Protein AF-A0A2S3QPJ2-F1 (afdb_monomer_lite)

pLDDT: mean 81.33, std 16.7, range [40.78, 97.5]

Structure (mmCIF, N/CA/C/O backbone):
data_AF-A0A2S3QPJ2-F1
#
_entry.id   AF-A0A2S3QPJ2-F1
#
loop_
_atom_site.group_PDB
_atom_site.id
_atom_site.type_symbol
_atom_site.label_atom_id
_atom_site.label_alt_id
_atom_site.label_comp_id
_atom_site.label_asym_id
_atom_site.label_entity_id
_atom_site.label_seq_id
_atom_site.pdbx_PDB_ins_code
_atom_site.Cartn_x
_atom_site.Cartn_y
_atom_site.Cartn_z
_atom_site.occupancy
_atom_site.B_iso_or_equiv
_atom_site.auth_seq_id
_atom_site.auth_comp_id
_atom_site.auth_asym_id
_atom_site.auth_atom_id
_atom_site.pdbx_PDB_model_num
ATOM 1 N N . MET A 1 1 ? -15.081 58.874 17.558 1.00 44.94 1 MET A N 1
ATOM 2 C CA . MET A 1 1 ? -15.220 57.787 16.553 1.00 44.94 1 MET A CA 1
ATOM 3 C C . MET A 1 1 ? -13.857 57.327 16.011 1.00 44.94 1 MET A C 1
ATOM 5 O O . MET A 1 1 ? -13.564 57.528 14.840 1.00 44.94 1 MET A O 1
ATOM 9 N N . ARG A 1 2 ? -12.992 56.716 16.836 1.00 45.41 2 ARG A N 1
ATOM 10 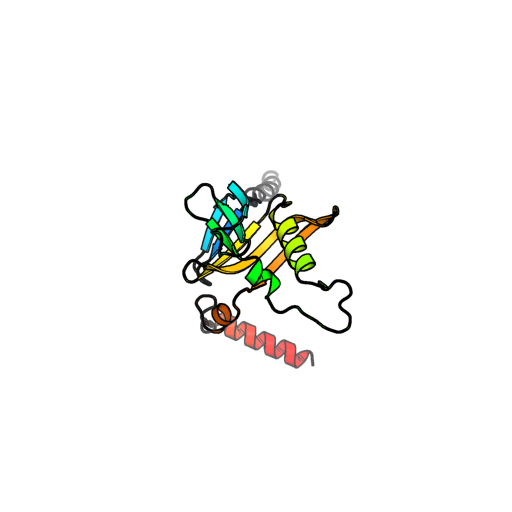C CA . ARG A 1 2 ? -11.668 56.213 16.391 1.00 45.41 2 ARG A CA 1
ATOM 11 C C . ARG A 1 2 ? -11.261 54.857 16.995 1.00 45.41 2 ARG A C 1
ATOM 13 O O . ARG A 1 2 ? -10.112 54.468 16.876 1.00 45.41 2 ARG A O 1
ATOM 20 N N . LEU A 1 3 ? -12.199 54.125 17.603 1.00 47.22 3 LEU A N 1
ATOM 21 C CA . LEU A 1 3 ? -11.920 52.869 18.321 1.00 47.22 3 LEU A CA 1
ATOM 22 C C . LEU A 1 3 ? -12.491 51.605 17.654 1.00 47.22 3 LEU A C 1
ATOM 24 O O . LEU A 1 3 ? -12.249 50.509 18.134 1.00 47.22 3 LEU A O 1
ATOM 28 N N . ILE A 1 4 ? -13.212 51.733 16.533 1.00 52.34 4 ILE A N 1
ATOM 29 C CA . ILE A 1 4 ? -13.919 50.599 15.900 1.00 52.34 4 ILE A CA 1
ATOM 30 C C . ILE A 1 4 ? -13.159 50.019 14.691 1.00 52.34 4 ILE A C 1
ATOM 32 O O . ILE A 1 4 ? -13.427 48.900 14.270 1.00 52.34 4 ILE A O 1
ATOM 36 N N . LYS A 1 5 ? -12.159 50.723 14.141 1.00 44.88 5 LYS A N 1
ATOM 37 C CA . LYS A 1 5 ? -11.473 50.271 12.913 1.00 44.88 5 LYS A CA 1
ATOM 38 C C . LYS A 1 5 ? -10.313 49.294 13.131 1.00 44.88 5 LYS A C 1
ATOM 40 O O . LYS A 1 5 ? -9.881 48.675 12.168 1.00 44.88 5 LYS A O 1
ATOM 45 N N . THR A 1 6 ? -9.836 49.108 14.359 1.00 50.75 6 THR A N 1
ATOM 46 C CA . THR A 1 6 ? -8.693 48.221 14.646 1.00 50.75 6 THR A CA 1
ATOM 47 C C . THR A 1 6 ? -9.092 46.811 15.086 1.00 50.75 6 THR A C 1
ATOM 49 O O . THR A 1 6 ? -8.229 45.945 15.172 1.00 50.75 6 THR A O 1
ATOM 52 N N . LEU A 1 7 ? -10.384 46.544 15.318 1.00 46.91 7 LEU A N 1
ATOM 53 C CA . LEU A 1 7 ? -10.856 45.242 15.812 1.00 46.91 7 LEU A CA 1
ATOM 54 C C . LEU A 1 7 ? -11.139 44.214 14.695 1.00 46.91 7 LEU A C 1
ATOM 56 O O . LEU A 1 7 ? -11.343 43.040 14.979 1.00 46.91 7 LEU A O 1
ATOM 60 N N . LEU A 1 8 ? -11.126 44.629 13.424 1.00 46.53 8 LEU A N 1
ATOM 61 C CA . LEU A 1 8 ? -11.508 43.779 12.284 1.00 46.53 8 LEU A CA 1
ATOM 62 C C . LEU A 1 8 ? -10.333 43.096 11.565 1.00 46.53 8 LEU A C 1
ATOM 64 O O . LEU A 1 8 ? -10.559 42.256 10.703 1.00 46.53 8 LEU A O 1
ATOM 68 N N . ILE A 1 9 ? -9.085 43.404 11.932 1.00 49.53 9 ILE A N 1
ATOM 69 C CA . ILE A 1 9 ? -7.893 42.801 11.300 1.00 49.53 9 ILE A CA 1
ATOM 70 C C . ILE A 1 9 ? -7.361 41.606 12.116 1.00 49.53 9 ILE A C 1
ATOM 72 O O . ILE A 1 9 ? -6.615 40.780 11.602 1.00 49.53 9 ILE A O 1
ATOM 76 N N . PHE A 1 10 ? -7.804 41.435 13.366 1.00 44.44 10 PHE A N 1
ATOM 77 C CA . PHE A 1 10 ? -7.304 40.364 14.238 1.00 44.44 10 PHE A CA 1
ATOM 78 C C . PHE A 1 10 ? -8.045 39.021 14.097 1.00 44.44 10 PHE A C 1
ATOM 80 O O . PHE A 1 10 ? -7.638 38.037 14.705 1.00 44.44 10 PHE A O 1
ATOM 87 N N . GLN A 1 11 ? -9.111 38.945 13.291 1.00 46.91 11 GLN A N 1
ATOM 88 C CA . GLN A 1 11 ? -9.892 37.707 13.126 1.00 46.91 11 GLN A CA 1
ATOM 89 C C . GLN A 1 11 ? -9.454 36.835 11.938 1.00 46.91 11 GLN A C 1
ATOM 91 O O . GLN A 1 11 ? -9.883 35.691 11.842 1.00 46.91 11 GLN A O 1
ATOM 96 N N . PHE A 1 12 ? -8.556 37.319 11.073 1.00 47.66 12 PHE A N 1
ATOM 97 C CA . PHE A 1 12 ? -8.079 36.548 9.913 1.00 47.66 12 PHE A CA 1
ATOM 98 C C . PHE A 1 12 ? -6.728 35.848 10.112 1.00 47.66 12 PHE A C 1
ATOM 100 O O . PHE A 1 12 ? -6.305 35.097 9.241 1.00 47.66 12 PHE A O 1
ATOM 107 N N . VAL A 1 13 ? -6.058 36.037 11.253 1.00 47.84 13 VAL A N 1
ATOM 108 C CA . VAL A 1 13 ? -4.730 35.435 11.503 1.00 47.84 13 VAL A CA 1
ATOM 109 C C . VAL A 1 13 ? -4.815 34.135 12.321 1.00 47.84 13 VAL A C 1
ATOM 111 O O . VAL A 1 13 ? -3.834 33.408 12.425 1.00 47.84 13 VAL A O 1
ATOM 114 N N . PHE A 1 14 ? -5.988 33.778 12.857 1.00 42.69 14 PHE A N 1
ATOM 115 C CA . PHE A 1 14 ? -6.119 32.670 13.818 1.00 42.69 14 PHE A CA 1
ATOM 116 C C . PHE A 1 14 ? -6.742 31.367 13.284 1.00 42.69 14 PHE A C 1
ATOM 118 O O . PHE A 1 14 ? -6.950 30.444 14.062 1.00 42.69 14 PHE A O 1
ATOM 125 N N . PHE A 1 15 ? -6.980 31.243 11.973 1.00 43.28 15 PHE A N 1
ATOM 126 C CA . PHE A 1 15 ? -7.431 29.982 11.351 1.00 43.28 15 PHE A CA 1
ATOM 127 C C . PHE A 1 15 ? -6.320 29.202 10.624 1.00 43.28 15 PHE A C 1
ATOM 129 O O . PHE A 1 15 ? -6.596 28.235 9.924 1.00 43.28 15 PHE A O 1
ATOM 136 N N . GLY A 1 16 ? -5.053 29.584 10.806 1.00 42.88 16 GLY A N 1
ATOM 137 C CA . GLY A 1 16 ? -3.899 28.901 10.204 1.00 42.88 16 GLY A CA 1
ATOM 138 C C . GLY A 1 16 ? -3.214 27.858 11.095 1.00 42.88 16 GLY A C 1
ATOM 139 O O . GLY A 1 16 ? -2.059 27.534 10.840 1.00 42.88 16 GLY A O 1
ATOM 140 N N . LEU A 1 17 ? -3.858 27.374 12.163 1.00 48.31 17 LEU A N 1
ATOM 141 C CA . LEU A 1 17 ? -3.267 26.411 13.100 1.00 48.31 17 LEU A CA 1
ATOM 142 C C . LEU A 1 17 ? -4.215 25.237 13.348 1.00 48.31 17 LEU A C 1
ATOM 144 O O . LEU A 1 17 ? -4.987 25.265 14.301 1.00 48.31 17 LEU A O 1
ATOM 148 N N . ALA A 1 18 ? -4.146 24.235 12.468 1.00 41.78 18 ALA A N 1
ATOM 149 C CA . ALA A 1 18 ? -4.223 22.797 12.771 1.00 41.78 18 ALA A CA 1
ATOM 15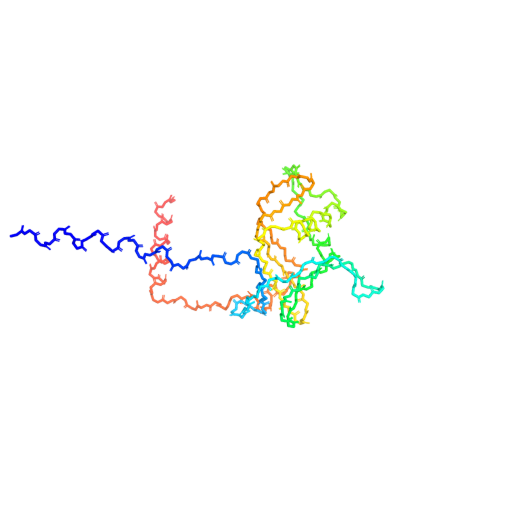0 C C . ALA A 1 18 ? -4.572 22.003 11.501 1.00 41.78 18 ALA A C 1
ATOM 152 O O . ALA A 1 18 ? -5.610 21.360 11.419 1.00 41.78 18 ALA A O 1
ATOM 153 N N . ASP A 1 19 ? -3.688 22.030 10.510 1.00 40.78 19 ASP A N 1
ATOM 154 C CA . ASP A 1 19 ? -3.537 20.862 9.645 1.00 40.78 19 ASP A CA 1
ATOM 155 C C . ASP A 1 19 ? -2.039 20.693 9.384 1.00 40.78 19 ASP A C 1
ATOM 157 O O . ASP A 1 19 ? -1.524 20.857 8.280 1.00 40.78 19 ASP A O 1
ATOM 161 N N . GLU A 1 20 ? -1.295 20.402 10.458 1.00 43.62 20 GLU A N 1
ATOM 162 C CA . GLU A 1 20 ? -0.144 19.523 10.286 1.00 43.62 20 GLU A CA 1
ATOM 163 C C . GLU A 1 20 ? -0.727 18.192 9.811 1.00 43.62 20 GLU A C 1
ATOM 165 O O . GLU A 1 20 ? -1.013 17.294 10.601 1.00 43.62 20 GLU A O 1
ATOM 170 N N . THR A 1 21 ? -0.961 18.080 8.503 1.00 50.97 21 THR A N 1
ATOM 171 C CA . THR A 1 21 ? -1.169 16.797 7.855 1.00 50.97 21 THR A CA 1
ATOM 172 C C . THR A 1 21 ? 0.035 15.951 8.245 1.00 50.97 21 THR A C 1
ATOM 174 O O . THR A 1 21 ? 1.126 16.155 7.709 1.00 50.97 21 THR A O 1
ATOM 177 N N . GLU A 1 22 ? -0.112 15.064 9.232 1.00 57.91 22 GLU A N 1
ATOM 178 C CA . GLU A 1 22 ? 0.947 14.148 9.645 1.00 57.91 22 GLU A CA 1
ATOM 179 C C . GLU A 1 22 ? 1.201 13.188 8.476 1.00 57.91 22 GLU A C 1
ATOM 181 O O . GLU A 1 22 ? 0.603 12.117 8.338 1.00 57.91 22 GLU A O 1
ATOM 186 N N . MET A 1 23 ? 2.054 13.618 7.553 1.00 73.00 23 MET A N 1
ATOM 187 C CA . MET A 1 23 ? 2.406 12.862 6.369 1.00 73.00 23 MET A CA 1
ATOM 188 C C . MET A 1 23 ? 3.482 11.840 6.747 1.00 73.00 23 MET A C 1
ATOM 190 O O . MET A 1 23 ? 4.670 12.104 6.621 1.00 73.00 23 MET A O 1
ATOM 194 N N . ASN A 1 24 ? 3.053 10.701 7.288 1.00 90.19 24 ASN A N 1
ATOM 195 C CA . ASN A 1 24 ? 3.754 9.409 7.380 1.00 90.19 24 ASN A CA 1
ATOM 196 C C . ASN A 1 24 ? 2.825 8.435 8.132 1.00 90.19 24 ASN A C 1
ATOM 198 O O . ASN A 1 24 ? 3.142 7.941 9.221 1.00 90.19 24 ASN A O 1
ATOM 202 N N . THR A 1 25 ? 1.616 8.250 7.609 1.00 95.75 25 THR A N 1
ATOM 203 C CA . THR A 1 25 ? 0.499 7.617 8.317 1.00 95.75 25 THR A CA 1
ATOM 204 C C . THR A 1 25 ? -0.015 6.378 7.603 1.00 95.75 25 THR A C 1
ATOM 206 O O . THR A 1 25 ? -0.055 6.316 6.377 1.00 95.75 25 THR A O 1
ATOM 209 N N . LEU A 1 26 ? -0.408 5.384 8.397 1.00 97.06 26 LEU A N 1
ATOM 210 C CA . LEU A 1 26 ? -1.138 4.199 7.975 1.00 97.06 26 LEU A CA 1
ATOM 211 C C . LEU A 1 26 ? -2.539 4.273 8.578 1.00 97.06 26 LEU A C 1
ATOM 213 O O . LEU A 1 26 ? -2.689 4.214 9.796 1.00 97.06 26 LEU A O 1
ATOM 217 N N . THR A 1 27 ? -3.558 4.351 7.741 1.00 96.81 27 THR A N 1
ATOM 218 C CA . THR A 1 27 ? -4.954 4.179 8.123 1.00 96.81 27 THR A CA 1
ATOM 219 C C . THR A 1 27 ? -5.369 2.748 7.822 1.00 96.81 27 THR A C 1
ATOM 221 O O . THR A 1 27 ? -5.307 2.307 6.683 1.00 96.81 27 THR A O 1
ATOM 224 N N . ILE A 1 28 ? -5.800 2.008 8.837 1.00 96.62 28 ILE A N 1
ATOM 225 C CA . ILE A 1 28 ? -6.401 0.685 8.670 1.00 96.62 28 ILE A CA 1
ATOM 226 C C . ILE A 1 28 ? -7.914 0.852 8.737 1.00 96.62 28 ILE A C 1
ATOM 228 O O . ILE A 1 28 ? -8.448 1.328 9.743 1.00 96.62 28 ILE A O 1
ATOM 232 N N . ARG A 1 29 ? -8.603 0.459 7.671 1.00 94.94 29 ARG A N 1
ATOM 233 C CA . ARG A 1 29 ? -10.061 0.443 7.568 1.00 94.94 29 ARG A CA 1
ATOM 234 C C . ARG A 1 29 ? -10.546 -0.992 7.584 1.00 94.94 29 ARG A C 1
ATOM 236 O O . ARG A 1 29 ? -9.983 -1.843 6.913 1.00 94.94 29 ARG A O 1
ATOM 243 N N . THR A 1 30 ? -11.594 -1.256 8.349 1.00 92.38 30 THR A N 1
ATOM 244 C CA . THR A 1 30 ? -12.248 -2.580 8.389 1.00 92.38 30 THR A CA 1
ATOM 245 C C . THR A 1 30 ? -13.665 -2.549 7.823 1.00 92.38 30 THR A C 1
ATOM 247 O O . THR A 1 30 ? -14.297 -3.586 7.665 1.00 92.38 30 THR A O 1
ATOM 250 N N . SER A 1 31 ? -14.180 -1.349 7.552 1.00 88.25 31 SER A N 1
ATOM 251 C CA . SER A 1 31 ? -15.466 -1.092 6.901 1.00 88.25 31 SER A CA 1
ATOM 252 C C . SER A 1 31 ? -15.504 0.354 6.396 1.00 88.25 31 SER A C 1
ATOM 254 O O . SER A 1 31 ? -14.566 1.127 6.629 1.00 88.25 31 SER A O 1
ATOM 256 N N . SER A 1 32 ? -16.605 0.739 5.752 1.00 84.00 32 SER A N 1
ATOM 257 C CA . SER A 1 32 ? -16.876 2.123 5.344 1.00 84.00 32 SER A CA 1
ATOM 258 C C . SER A 1 32 ? -16.859 3.115 6.520 1.00 84.00 32 SER A C 1
ATOM 260 O O . SER A 1 32 ? -16.387 4.236 6.354 1.00 84.00 32 SER A O 1
ATOM 262 N N . GLU A 1 33 ? -17.279 2.684 7.712 1.00 86.25 33 GLU A N 1
ATOM 263 C CA . GLU A 1 33 ? -17.427 3.540 8.901 1.00 86.25 33 GLU A CA 1
ATOM 264 C C . GLU A 1 33 ? -16.303 3.369 9.938 1.00 86.25 33 GLU A C 1
ATOM 266 O O . GLU A 1 33 ? -16.082 4.245 10.774 1.00 86.25 33 GLU A O 1
ATOM 271 N N . LYS A 1 34 ? -15.580 2.240 9.921 1.00 89.44 34 LYS A N 1
ATOM 272 C CA . LYS A 1 34 ? -14.560 1.924 10.936 1.00 89.44 34 LYS A CA 1
ATOM 273 C C . LYS A 1 34 ? -13.160 2.036 10.365 1.00 89.44 34 LYS A C 1
ATOM 275 O O . LYS A 1 34 ? -12.733 1.207 9.557 1.00 89.44 34 LYS A O 1
ATOM 280 N N . SER A 1 35 ? -12.423 3.017 10.870 1.00 94.25 35 SER A N 1
ATOM 281 C CA . SER A 1 35 ? -11.028 3.250 10.524 1.00 94.25 35 SER A CA 1
ATOM 282 C C . SER A 1 35 ? -10.211 3.656 11.743 1.00 94.25 35 SER A C 1
ATOM 284 O O . SER A 1 35 ? -10.748 4.182 12.721 1.00 94.25 35 SER A O 1
ATOM 286 N N . LYS A 1 36 ? -8.905 3.410 11.690 1.00 95.19 36 LYS A N 1
ATOM 287 C CA . LYS A 1 36 ? -7.957 3.930 12.670 1.00 95.19 36 LYS A CA 1
ATOM 288 C C . LYS A 1 36 ? -6.638 4.275 12.000 1.00 95.19 36 LYS A C 1
ATOM 290 O O . LYS A 1 36 ? -6.131 3.502 11.193 1.00 95.19 36 LYS A O 1
ATOM 295 N N . THR A 1 37 ? -6.089 5.430 12.357 1.00 95.62 37 THR A N 1
ATOM 296 C CA . THR A 1 37 ? -4.849 5.960 11.783 1.00 95.62 37 THR A CA 1
ATOM 297 C C . THR A 1 37 ? -3.698 5.846 12.773 1.00 95.62 37 THR A C 1
ATOM 299 O O . THR A 1 37 ? -3.862 6.057 13.974 1.00 95.62 37 THR A O 1
ATOM 302 N N . TYR A 1 38 ? -2.526 5.501 12.252 1.00 95.44 38 TYR A N 1
ATOM 303 C CA . TYR A 1 38 ? -1.304 5.224 12.992 1.00 95.44 38 TYR A CA 1
ATOM 304 C C . TYR A 1 38 ? -0.110 5.887 12.312 1.00 95.44 38 TYR A C 1
ATOM 306 O O . TYR A 1 38 ? -0.096 6.046 11.094 1.00 95.44 38 TYR A O 1
ATOM 314 N N . LYS A 1 39 ? 0.946 6.187 13.073 1.00 95.19 39 LYS A N 1
ATOM 315 C CA . LYS A 1 39 ? 2.242 6.574 12.496 1.00 95.19 39 LYS A CA 1
ATOM 316 C C . LYS A 1 39 ? 2.974 5.350 11.953 1.00 95.19 39 LYS A C 1
ATOM 318 O O . LYS A 1 39 ? 3.095 4.335 12.648 1.00 95.19 39 LYS A O 1
ATOM 323 N N . ILE A 1 40 ? 3.490 5.462 10.733 1.00 96.00 40 ILE A N 1
ATOM 324 C CA . ILE A 1 40 ? 4.303 4.419 10.106 1.00 96.00 40 ILE A CA 1
ATOM 325 C C . ILE A 1 40 ? 5.685 4.412 10.756 1.00 96.00 40 ILE A C 1
ATOM 327 O O . ILE A 1 40 ? 6.403 5.412 10.748 1.00 96.00 40 ILE A O 1
ATOM 331 N N . LYS A 1 41 ? 6.078 3.249 11.271 1.00 95.44 41 LYS A N 1
ATOM 332 C CA . LYS A 1 41 ? 7.423 2.979 11.782 1.00 95.44 41 LYS A CA 1
ATOM 333 C C . LYS A 1 41 ? 8.359 2.564 10.653 1.00 95.44 41 LYS A C 1
ATOM 335 O O . LYS A 1 41 ? 9.463 3.088 10.527 1.00 95.44 41 LYS A O 1
ATOM 340 N N . LYS A 1 42 ? 7.935 1.595 9.841 1.00 95.75 42 LYS A N 1
ATOM 341 C CA . LYS A 1 42 ? 8.768 1.001 8.791 1.00 95.75 42 LYS A CA 1
ATOM 342 C C . LYS A 1 42 ? 7.900 0.427 7.681 1.00 95.75 42 LYS A C 1
ATOM 344 O O . LYS A 1 42 ? 6.797 -0.039 7.935 1.00 95.75 42 LYS A O 1
ATOM 349 N N . ILE A 1 43 ? 8.425 0.438 6.460 1.00 97.50 43 ILE A N 1
ATOM 350 C CA . ILE A 1 43 ? 7.854 -0.310 5.338 1.00 97.50 43 ILE A CA 1
ATOM 351 C C . ILE A 1 43 ? 8.944 -1.234 4.817 1.00 97.50 43 ILE A C 1
ATOM 353 O O . ILE A 1 43 ? 10.069 -0.780 4.597 1.00 97.50 43 ILE A O 1
ATOM 357 N N . VAL A 1 44 ? 8.638 -2.520 4.680 1.00 97.00 44 VAL A N 1
ATOM 358 C CA . VAL A 1 44 ? 9.584 -3.535 4.206 1.00 97.00 44 VAL A CA 1
ATOM 359 C C . VAL A 1 44 ? 8.948 -4.434 3.168 1.00 97.00 44 VAL A C 1
ATOM 361 O O . VAL A 1 44 ? 7.750 -4.695 3.211 1.00 97.00 44 VAL A O 1
ATOM 364 N N . LYS A 1 45 ? 9.782 -4.962 2.277 1.00 96.19 45 LYS A N 1
ATOM 365 C CA . LYS A 1 45 ? 9.436 -6.077 1.403 1.00 96.19 45 LYS A CA 1
ATOM 366 C C . LYS A 1 45 ? 10.033 -7.351 1.987 1.00 96.19 45 LYS A C 1
ATOM 368 O O . LYS A 1 45 ? 11.234 -7.393 2.242 1.00 96.19 45 LYS A O 1
ATOM 373 N N . THR A 1 46 ? 9.210 -8.364 2.229 1.00 94.62 46 THR A N 1
ATOM 374 C CA . THR A 1 46 ? 9.647 -9.634 2.832 1.00 94.62 46 THR A CA 1
ATOM 375 C C . THR A 1 46 ? 8.810 -10.812 2.324 1.00 94.62 46 THR A C 1
ATOM 377 O O . THR A 1 46 ? 7.951 -10.638 1.461 1.00 94.62 46 THR A O 1
ATOM 380 N N . ARG A 1 47 ? 9.067 -12.013 2.843 1.00 91.19 47 ARG A N 1
ATOM 381 C CA . ARG A 1 47 ? 8.187 -13.186 2.764 1.00 91.19 47 ARG A CA 1
ATOM 382 C C . ARG A 1 47 ? 7.735 -13.546 4.178 1.00 91.19 47 ARG A C 1
ATOM 384 O O . ARG A 1 47 ? 8.524 -13.406 5.114 1.00 91.19 47 ARG A O 1
ATOM 391 N N . LEU A 1 48 ? 6.482 -13.965 4.351 1.00 80.94 48 LEU A N 1
ATOM 392 C CA . LEU A 1 48 ? 5.965 -14.365 5.669 1.00 80.94 48 LEU A CA 1
ATOM 393 C C . LEU A 1 48 ? 6.338 -15.813 6.029 1.00 80.94 48 LEU A C 1
ATOM 395 O O . LEU A 1 48 ? 6.421 -16.155 7.204 1.00 80.94 48 LEU A O 1
ATOM 399 N N . SER A 1 49 ? 6.581 -16.647 5.022 1.00 77.88 49 SER A N 1
ATOM 400 C CA . SER A 1 49 ? 6.936 -18.067 5.094 1.00 77.88 49 SER A CA 1
ATOM 401 C C . SER A 1 49 ? 7.596 -18.498 3.775 1.00 77.88 49 SER A C 1
ATOM 403 O O . SER A 1 49 ? 7.572 -17.747 2.800 1.00 77.88 49 SER A O 1
ATOM 405 N N . ALA A 1 50 ? 8.195 -19.694 3.731 1.00 69.38 50 ALA A N 1
ATOM 406 C CA . ALA A 1 50 ? 8.810 -20.225 2.508 1.00 69.38 50 ALA A CA 1
ATOM 407 C C . ALA A 1 50 ? 7.796 -20.400 1.360 1.00 69.38 50 ALA A C 1
ATOM 409 O O . ALA A 1 50 ? 8.148 -20.162 0.206 1.00 69.38 50 ALA A O 1
ATOM 410 N N . ASP A 1 51 ? 6.547 -20.725 1.706 1.00 68.19 51 ASP A N 1
ATOM 411 C CA . ASP A 1 51 ? 5.458 -20.989 0.759 1.00 68.19 51 ASP A CA 1
ATOM 412 C C . ASP A 1 51 ? 4.594 -19.756 0.452 1.00 68.19 51 ASP A C 1
ATOM 414 O O . ASP A 1 51 ? 3.737 -19.806 -0.427 1.00 68.19 51 ASP A O 1
ATOM 418 N N . SER A 1 52 ? 4.790 -18.639 1.163 1.00 70.62 52 SER A N 1
ATOM 419 C CA . SER A 1 52 ? 4.049 -17.404 0.882 1.00 70.62 52 SER A CA 1
ATOM 420 C C . SER A 1 52 ? 4.781 -16.517 -0.121 1.00 70.62 52 SER A C 1
ATOM 422 O O . SER A 1 52 ? 6.012 -16.398 -0.131 1.00 70.62 52 SER A O 1
ATOM 424 N N . GLY A 1 53 ? 3.984 -15.858 -0.965 1.00 83.75 53 GLY A N 1
ATOM 425 C CA . GLY A 1 53 ? 4.446 -14.838 -1.896 1.00 83.75 53 GLY A CA 1
ATOM 426 C C . GLY A 1 53 ? 5.165 -13.676 -1.203 1.00 83.75 53 GLY A C 1
ATOM 427 O O . GLY A 1 53 ? 5.180 -13.528 0.023 1.00 83.75 53 GLY A O 1
ATOM 428 N N . ARG A 1 54 ? 5.803 -12.820 -2.007 1.00 92.94 54 ARG A N 1
ATOM 429 C CA . ARG A 1 54 ? 6.419 -11.589 -1.494 1.00 92.94 54 ARG A CA 1
ATOM 430 C C . ARG A 1 54 ? 5.321 -10.640 -1.011 1.00 92.94 54 ARG A C 1
ATOM 432 O O . ARG A 1 54 ? 4.288 -10.502 -1.653 1.00 92.94 54 ARG A O 1
ATOM 439 N N . VAL A 1 55 ? 5.571 -9.948 0.092 1.00 95.44 55 VAL A N 1
ATOM 440 C CA . VAL A 1 55 ? 4.626 -9.003 0.695 1.00 95.44 55 VAL A CA 1
ATOM 441 C C . VAL A 1 55 ? 5.297 -7.663 0.971 1.00 95.44 55 VAL A C 1
ATOM 443 O O . VAL A 1 55 ? 6.498 -7.610 1.258 1.00 95.44 55 VAL A O 1
ATOM 446 N N . ILE A 1 56 ? 4.513 -6.589 0.946 1.00 97.50 56 ILE A N 1
ATOM 447 C CA . ILE A 1 56 ? 4.866 -5.311 1.566 1.00 97.50 56 ILE A CA 1
ATOM 448 C C . ILE A 1 56 ? 4.250 -5.280 2.963 1.00 97.50 56 ILE A C 1
ATOM 450 O O . ILE A 1 56 ? 3.036 -5.388 3.115 1.00 97.50 56 ILE A O 1
ATOM 454 N N . VAL A 1 57 ? 5.082 -5.129 3.990 1.00 97.19 57 VAL A N 1
ATOM 455 C CA . VAL A 1 57 ? 4.639 -4.970 5.378 1.00 97.19 57 VAL A CA 1
ATOM 456 C C . VAL A 1 57 ? 4.840 -3.523 5.789 1.00 97.19 57 VAL A C 1
ATOM 458 O O . VAL A 1 57 ? 5.959 -3.009 5.752 1.00 97.19 57 VAL A O 1
ATOM 461 N N . ILE A 1 58 ? 3.752 -2.882 6.203 1.00 97.44 58 ILE A N 1
ATOM 462 C CA . ILE A 1 58 ? 3.736 -1.535 6.765 1.00 97.44 58 ILE A CA 1
ATOM 463 C C . ILE A 1 58 ? 3.549 -1.688 8.271 1.00 97.44 58 ILE A C 1
ATOM 465 O O . ILE A 1 58 ? 2.463 -2.012 8.753 1.00 97.44 58 ILE A O 1
ATOM 469 N N . GLU A 1 59 ? 4.634 -1.493 9.008 1.00 96.56 59 GLU A N 1
ATOM 470 C CA . GLU A 1 59 ? 4.668 -1.585 10.462 1.00 96.56 59 GLU A CA 1
ATOM 471 C C . GLU A 1 59 ? 4.332 -0.235 11.086 1.00 96.56 59 GLU A C 1
ATOM 473 O O . GLU A 1 59 ? 4.844 0.810 10.668 1.00 96.56 59 GLU A O 1
ATOM 478 N N . THR A 1 60 ? 3.525 -0.264 12.141 1.00 96.06 60 THR A N 1
ATOM 479 C CA . THR A 1 60 ? 3.320 0.890 13.017 1.00 96.06 60 THR A CA 1
ATOM 480 C C . THR A 1 60 ? 4.212 0.775 14.254 1.00 96.06 60 THR A C 1
ATOM 482 O O . THR A 1 60 ? 4.934 -0.205 14.445 1.00 96.06 60 THR A O 1
ATOM 485 N N . TYR A 1 61 ? 4.188 1.790 15.115 1.00 91.00 61 TYR A N 1
ATOM 486 C CA . TYR A 1 61 ? 4.796 1.692 16.447 1.00 91.00 61 TYR A CA 1
ATOM 487 C C . TYR A 1 61 ? 3.980 0.816 17.414 1.00 91.00 61 TYR A C 1
ATOM 489 O O . TYR A 1 61 ? 4.491 0.430 18.464 1.00 91.00 61 TYR A O 1
ATOM 497 N N . GLY A 1 62 ? 2.725 0.509 17.069 1.00 91.06 62 GLY A N 1
ATOM 498 C CA . GLY A 1 62 ? 1.859 -0.397 17.813 1.00 91.06 62 GLY A CA 1
ATOM 499 C C . GLY A 1 62 ? 1.955 -1.843 17.321 1.00 91.06 62 GLY A C 1
ATOM 500 O O . GLY A 1 62 ? 2.883 -2.231 16.617 1.00 91.06 62 GLY A O 1
ATOM 501 N N . LYS A 1 63 ? 0.962 -2.653 17.702 1.00 92.06 63 LYS A N 1
ATOM 502 C CA . LYS A 1 63 ? 0.830 -4.046 17.236 1.00 92.06 63 LYS A CA 1
ATOM 503 C C . LYS A 1 63 ? 0.220 -4.145 15.836 1.00 92.06 63 LYS A C 1
ATOM 505 O O . LYS A 1 63 ? 0.356 -5.172 15.177 1.00 92.06 63 LYS A O 1
ATOM 510 N N . ASP A 1 64 ? -0.458 -3.086 15.409 1.00 94.12 64 ASP A N 1
ATOM 511 C CA . ASP A 1 64 ? -1.156 -3.028 14.138 1.00 94.12 64 ASP A CA 1
ATOM 512 C C . ASP A 1 64 ? -0.161 -2.903 12.982 1.00 94.12 64 ASP A C 1
ATOM 514 O O . ASP A 1 64 ? 0.808 -2.138 13.033 1.00 94.12 64 ASP A O 1
ATOM 518 N N . LYS A 1 65 ? -0.406 -3.671 11.926 1.00 95.38 65 LYS A N 1
ATOM 519 C CA . LYS A 1 65 ? 0.368 -3.653 10.687 1.00 95.38 65 LYS A CA 1
ATOM 520 C C . LYS A 1 65 ? -0.560 -3.929 9.517 1.00 95.38 65 LYS A C 1
ATOM 522 O O . LYS A 1 65 ? -1.562 -4.620 9.674 1.00 95.38 65 LYS A O 1
ATOM 527 N N . CYS A 1 66 ? -0.193 -3.426 8.348 1.00 96.38 66 CYS A N 1
ATOM 528 C CA . CYS A 1 66 ? -0.825 -3.811 7.095 1.00 96.38 66 CYS A CA 1
ATOM 529 C C . CYS A 1 66 ? 0.136 -4.692 6.297 1.00 96.38 66 CYS A C 1
ATOM 531 O O . CYS A 1 66 ? 1.328 -4.390 6.210 1.00 96.38 66 CYS A O 1
ATOM 533 N N . VAL A 1 67 ? -0.378 -5.785 5.740 1.00 96.00 67 VAL A N 1
ATOM 534 C CA . VAL A 1 67 ? 0.374 -6.699 4.880 1.00 96.00 67 VAL A CA 1
ATOM 535 C C . VAL A 1 67 ? -0.297 -6.715 3.516 1.00 96.00 67 VAL A C 1
ATOM 537 O O . VAL A 1 67 ? -1.428 -7.174 3.399 1.00 96.00 67 VAL A O 1
ATOM 540 N N . ILE A 1 68 ? 0.405 -6.224 2.500 1.00 95.75 68 ILE A N 1
ATOM 541 C CA . ILE A 1 68 ? -0.066 -6.184 1.116 1.00 95.75 68 ILE A CA 1
ATOM 542 C C . ILE A 1 68 ? 0.622 -7.322 0.344 1.00 95.75 68 ILE A C 1
ATOM 544 O O . ILE A 1 68 ? 1.843 -7.265 0.152 1.00 95.75 68 ILE A O 1
ATOM 548 N N . PRO A 1 69 ? -0.118 -8.359 -0.079 1.00 93.88 69 PRO A N 1
ATOM 549 C CA . PRO A 1 69 ? 0.417 -9.446 -0.896 1.00 93.88 69 PRO A CA 1
ATOM 550 C C . PRO A 1 69 ? 0.717 -8.972 -2.323 1.00 93.88 69 PRO A C 1
ATOM 552 O O . PRO A 1 69 ? -0.177 -8.508 -3.029 1.00 93.88 69 PRO A O 1
ATOM 555 N N . LEU A 1 70 ? 1.982 -9.061 -2.752 1.00 93.56 70 LEU A N 1
ATOM 556 C CA . LEU A 1 70 ? 2.396 -8.586 -4.079 1.00 93.56 70 LEU A CA 1
ATOM 557 C C . LEU A 1 70 ? 1.887 -9.489 -5.206 1.00 93.56 70 LEU A C 1
ATOM 559 O O . LEU A 1 70 ? 1.663 -9.005 -6.307 1.00 93.56 70 LEU A O 1
ATOM 563 N N . ASP A 1 71 ? 1.656 -10.769 -4.936 1.00 92.00 71 ASP A N 1
ATOM 564 C CA . ASP A 1 71 ? 1.007 -11.689 -5.869 1.00 92.00 71 ASP A CA 1
ATOM 565 C C . ASP A 1 71 ? -0.423 -11.236 -6.200 1.00 92.00 71 ASP A C 1
ATOM 567 O O . ASP A 1 71 ? -0.774 -11.165 -7.376 1.00 92.00 71 ASP A O 1
ATOM 571 N N . LYS A 1 72 ? -1.226 -10.820 -5.206 1.00 91.62 72 LYS A N 1
ATOM 572 C CA . LYS A 1 72 ? -2.560 -10.247 -5.476 1.00 91.62 72 LYS A CA 1
ATOM 573 C C . LYS A 1 72 ? -2.462 -8.935 -6.265 1.00 91.62 72 LYS A C 1
ATOM 575 O O . LYS A 1 72 ? -3.274 -8.707 -7.155 1.00 91.62 72 LYS A O 1
ATOM 580 N N . VAL A 1 73 ? -1.460 -8.095 -5.984 1.00 91.38 73 VAL A N 1
ATOM 581 C CA . VAL A 1 73 ? -1.218 -6.844 -6.736 1.00 91.38 73 VAL A CA 1
ATOM 582 C C . VAL A 1 73 ? -0.951 -7.133 -8.213 1.00 91.38 73 VAL A C 1
ATOM 584 O O . VAL A 1 73 ? -1.570 -6.527 -9.081 1.00 91.38 73 VAL A O 1
ATOM 587 N N . VAL A 1 74 ? -0.061 -8.082 -8.500 1.00 90.62 74 VAL A N 1
ATOM 588 C CA . VAL A 1 74 ? 0.307 -8.475 -9.868 1.00 90.62 74 VAL A CA 1
ATOM 589 C C . VAL A 1 74 ? -0.869 -9.113 -10.615 1.00 90.62 74 VAL A C 1
ATOM 591 O O . VAL A 1 74 ? -1.067 -8.845 -11.802 1.00 90.62 74 VAL A O 1
ATOM 594 N N . ASN A 1 75 ? -1.670 -9.916 -9.912 1.00 88.50 75 ASN A N 1
ATOM 595 C CA . ASN A 1 75 ? -2.827 -10.618 -10.468 1.00 88.50 75 ASN A CA 1
ATOM 596 C C . ASN A 1 75 ? -4.092 -9.752 -10.572 1.00 88.50 75 ASN A C 1
ATOM 598 O O . ASN A 1 75 ? -5.102 -10.218 -11.101 1.00 88.50 75 ASN A O 1
ATOM 602 N N . THR A 1 76 ? -4.075 -8.514 -10.069 1.00 84.81 76 THR A N 1
ATOM 603 C CA . THR A 1 76 ? -5.236 -7.625 -10.190 1.00 84.81 76 THR A CA 1
ATOM 604 C C . THR A 1 76 ? -5.458 -7.278 -11.671 1.00 84.81 76 THR A C 1
ATOM 606 O O . THR A 1 76 ? -4.483 -6.963 -12.364 1.00 84.81 76 THR A O 1
ATOM 609 N N . PRO A 1 77 ? -6.706 -7.328 -12.187 1.00 80.12 77 PRO A N 1
ATOM 610 C CA . PRO A 1 77 ? -6.989 -7.035 -13.588 1.00 80.12 77 PRO A CA 1
ATOM 611 C C . PRO A 1 77 ? -6.429 -5.679 -14.020 1.00 80.12 77 PRO A C 1
ATOM 613 O O . PRO A 1 77 ? -6.680 -4.651 -13.390 1.00 80.12 77 PRO A O 1
ATOM 616 N N . ARG A 1 78 ? -5.668 -5.685 -15.115 1.00 75.38 78 ARG A N 1
ATOM 617 C CA . ARG A 1 78 ? -5.041 -4.482 -15.669 1.00 75.38 78 ARG A CA 1
ATOM 618 C C . ARG A 1 78 ? -5.986 -3.854 -16.689 1.00 75.38 78 ARG A C 1
ATOM 620 O O . ARG A 1 78 ? -6.513 -4.583 -17.532 1.00 75.38 78 ARG A O 1
ATOM 627 N N . PRO A 1 79 ? -6.180 -2.525 -16.671 1.00 68.12 79 PRO A N 1
ATOM 628 C CA . PRO A 1 79 ? -6.803 -1.843 -17.792 1.00 68.12 79 PRO A CA 1
ATOM 629 C C . PRO A 1 79 ? -5.951 -2.100 -19.037 1.00 68.12 79 PRO A C 1
ATOM 631 O O . PRO A 1 79 ? -4.779 -1.740 -19.070 1.00 68.12 79 PRO A O 1
ATOM 634 N N . ASN A 1 80 ? -6.528 -2.743 -20.046 1.00 64.50 80 ASN A N 1
ATOM 635 C CA . ASN A 1 80 ? -5.902 -2.908 -21.351 1.00 64.50 80 ASN A CA 1
ATOM 636 C C . ASN A 1 80 ? -6.867 -2.349 -22.395 1.00 64.50 80 ASN A C 1
ATOM 638 O O . ASN A 1 80 ? -7.777 -3.045 -22.842 1.00 64.50 80 ASN A O 1
ATOM 642 N N . TYR A 1 81 ? -6.725 -1.060 -22.697 1.00 67.56 81 TYR A N 1
ATOM 643 C CA . TYR A 1 81 ? -7.534 -0.363 -23.692 1.00 67.56 81 TYR A CA 1
ATOM 644 C C . TYR A 1 81 ? -6.633 0.281 -24.747 1.00 67.56 81 TYR A C 1
ATOM 646 O O . TYR A 1 81 ? -5.505 0.696 -24.455 1.00 67.56 81 TYR A O 1
ATOM 654 N N . GLU A 1 82 ? -7.135 0.369 -25.981 1.00 54.31 82 GLU A N 1
ATOM 655 C CA . GLU A 1 82 ? -6.428 1.032 -27.078 1.00 54.31 82 GLU A CA 1
ATOM 656 C C . GLU A 1 82 ? -6.141 2.496 -26.716 1.00 54.31 82 GLU A C 1
ATOM 658 O O . GLU A 1 82 ? -7.045 3.264 -26.391 1.00 54.31 82 GLU A O 1
ATOM 663 N N . GLY A 1 83 ? -4.859 2.873 -26.745 1.00 62.81 83 GLY A N 1
ATOM 664 C CA . GLY A 1 83 ? -4.388 4.214 -26.381 1.00 62.81 83 GLY A CA 1
ATOM 665 C C . GLY A 1 83 ? -3.674 4.314 -25.030 1.00 62.81 83 GLY A C 1
ATOM 666 O O . GLY A 1 83 ? -3.209 5.398 -24.680 1.00 62.81 83 GLY A O 1
ATOM 667 N N . CYS A 1 84 ? -3.525 3.221 -24.275 1.00 67.75 84 CYS A N 1
ATOM 668 C CA . CYS A 1 84 ? -2.710 3.246 -23.062 1.00 67.75 84 CYS A CA 1
ATOM 669 C C . CYS A 1 84 ? -1.203 3.238 -23.385 1.00 67.75 84 CYS A C 1
ATOM 671 O O . CYS A 1 84 ? -0.602 2.191 -23.610 1.00 67.75 84 CYS A O 1
ATOM 673 N N . THR A 1 85 ? -0.572 4.412 -23.390 1.00 54.41 85 THR A N 1
ATOM 674 C CA . THR A 1 85 ? 0.862 4.581 -23.700 1.00 54.41 85 THR A CA 1
ATOM 675 C C . THR A 1 85 ? 1.810 4.191 -22.560 1.00 54.41 85 THR A C 1
ATOM 677 O O . THR A 1 85 ? 3.011 4.063 -22.786 1.00 54.41 85 THR A O 1
ATOM 680 N N . HIS A 1 86 ? 1.290 3.987 -21.345 1.00 65.00 86 HIS A N 1
ATOM 681 C CA . HIS A 1 86 ? 2.073 3.693 -20.136 1.00 65.00 86 HIS A CA 1
ATOM 682 C C . HIS A 1 86 ? 1.440 2.596 -19.264 1.00 65.00 86 HIS A C 1
ATOM 684 O O . HIS A 1 86 ? 1.579 2.612 -18.041 1.00 65.00 86 HIS A O 1
ATOM 690 N N . CYS A 1 87 ? 0.704 1.668 -19.876 1.00 74.25 87 CYS A N 1
ATOM 691 C CA . CYS A 1 87 ? 0.221 0.489 -19.165 1.00 74.25 87 CYS A CA 1
ATOM 692 C C . CYS A 1 87 ? 1.385 -0.459 -18.891 1.00 74.25 87 CYS A C 1
ATOM 694 O O . CYS A 1 87 ? 2.260 -0.627 -19.738 1.00 74.25 87 CYS A O 1
ATOM 696 N N . PHE A 1 88 ? 1.370 -1.091 -17.718 1.00 77.69 88 PHE A N 1
ATOM 697 C CA . PHE A 1 88 ? 2.359 -2.105 -17.384 1.00 77.69 88 PHE A CA 1
ATOM 698 C C . PHE A 1 88 ? 2.292 -3.253 -18.389 1.00 77.69 88 PHE A C 1
ATOM 700 O O . PHE A 1 88 ? 1.227 -3.849 -18.583 1.00 77.69 88 PHE A O 1
ATOM 707 N N . ALA A 1 89 ? 3.425 -3.553 -19.013 1.00 73.69 89 ALA A N 1
ATOM 708 C CA . ALA A 1 89 ? 3.513 -4.578 -20.045 1.00 73.69 89 ALA A CA 1
ATOM 709 C C . ALA A 1 89 ? 3.555 -5.985 -19.438 1.00 73.69 89 ALA A C 1
ATOM 711 O O . ALA A 1 89 ? 3.031 -6.932 -20.025 1.00 73.69 89 ALA A O 1
ATOM 712 N N . ASP A 1 90 ? 4.145 -6.118 -18.248 1.00 85.38 90 ASP A N 1
ATOM 713 C CA . ASP A 1 90 ? 4.320 -7.398 -17.576 1.00 85.38 90 ASP A CA 1
ATOM 714 C C . ASP A 1 90 ? 4.221 -7.312 -16.045 1.00 85.38 90 ASP A C 1
ATOM 716 O O . ASP A 1 90 ? 4.200 -6.250 -15.418 1.00 85.38 90 ASP A O 1
ATOM 720 N N . ASP A 1 91 ? 4.134 -8.491 -15.443 1.00 89.44 91 ASP A N 1
ATOM 721 C CA . ASP A 1 91 ? 3.985 -8.729 -14.011 1.00 89.44 91 ASP A CA 1
ATOM 722 C C . ASP A 1 91 ? 5.166 -8.199 -13.190 1.00 89.44 91 ASP A C 1
ATOM 724 O O . ASP A 1 91 ? 4.996 -7.729 -12.060 1.00 89.44 91 ASP A O 1
ATOM 728 N N . ALA A 1 92 ? 6.375 -8.270 -13.750 1.00 89.56 92 ALA A N 1
ATOM 729 C CA . ALA A 1 92 ? 7.583 -7.819 -13.078 1.00 89.56 92 ALA A CA 1
ATOM 730 C C . ALA A 1 92 ? 7.615 -6.291 -12.997 1.00 89.56 92 ALA A C 1
ATOM 732 O O . ALA A 1 92 ? 8.014 -5.742 -11.966 1.00 89.56 92 ALA A O 1
ATOM 733 N N . GLU A 1 93 ? 7.150 -5.607 -14.040 1.00 90.44 93 GLU A N 1
ATOM 734 C CA . GLU A 1 93 ? 7.008 -4.159 -14.080 1.00 90.44 93 GLU A CA 1
ATOM 735 C C . GLU A 1 93 ? 6.000 -3.671 -13.033 1.00 90.44 93 GLU A C 1
ATOM 737 O O . GLU A 1 93 ? 6.324 -2.769 -12.254 1.00 90.44 9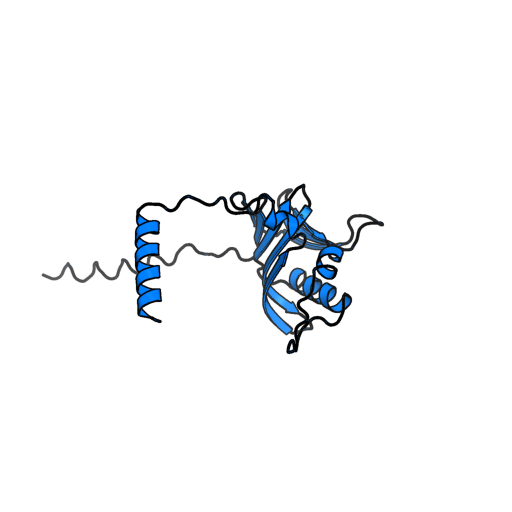3 GLU A O 1
ATOM 742 N N . VAL A 1 94 ? 4.835 -4.326 -12.936 1.00 90.75 94 VAL A N 1
ATOM 743 C CA . VAL A 1 94 ? 3.826 -4.049 -11.897 1.00 90.75 94 VAL A CA 1
ATOM 744 C C . VAL A 1 94 ? 4.437 -4.210 -10.506 1.00 90.75 94 VAL A C 1
ATOM 746 O O . VAL A 1 94 ? 4.391 -3.290 -9.682 1.00 90.75 94 VAL A O 1
ATOM 749 N N . GLU A 1 95 ? 5.045 -5.365 -10.224 1.00 92.75 95 GLU A N 1
ATOM 750 C CA . GLU A 1 95 ? 5.608 -5.626 -8.900 1.00 92.75 95 GLU A CA 1
ATOM 751 C C . GLU A 1 95 ? 6.712 -4.620 -8.549 1.00 92.75 95 GLU A C 1
ATOM 753 O O . GLU A 1 95 ? 6.787 -4.137 -7.412 1.00 92.75 95 GLU A O 1
ATOM 758 N N . ASN A 1 96 ? 7.574 -4.296 -9.513 1.00 94.19 96 ASN A N 1
ATOM 759 C CA . ASN A 1 96 ? 8.660 -3.340 -9.346 1.00 94.19 96 ASN A CA 1
ATOM 760 C C . ASN A 1 96 ? 8.126 -1.927 -9.080 1.00 94.19 96 ASN A C 1
ATOM 762 O O . ASN A 1 96 ? 8.596 -1.275 -8.145 1.00 94.19 96 ASN A O 1
ATOM 766 N N . TYR A 1 97 ? 7.115 -1.483 -9.830 1.00 93.69 97 TYR A N 1
ATOM 767 C CA . TYR A 1 97 ? 6.469 -0.188 -9.636 1.00 93.69 97 TYR A CA 1
ATOM 768 C C . TYR A 1 97 ? 5.925 -0.045 -8.213 1.00 93.69 97 TYR A C 1
ATOM 770 O O . TYR A 1 97 ? 6.317 0.875 -7.490 1.00 93.69 97 TYR A O 1
ATOM 778 N N . TYR A 1 98 ? 5.085 -0.985 -7.768 1.00 94.56 98 TYR A N 1
ATOM 779 C CA . TYR A 1 98 ? 4.492 -0.922 -6.431 1.00 94.56 98 TYR A CA 1
ATOM 780 C C . TYR A 1 98 ? 5.546 -1.107 -5.331 1.00 94.56 98 TYR A C 1
ATOM 782 O O . TYR A 1 98 ? 5.497 -0.422 -4.308 1.00 94.56 98 TYR A O 1
ATOM 790 N N . THR A 1 99 ? 6.553 -1.959 -5.547 1.00 96.12 99 THR A N 1
ATOM 791 C CA . THR A 1 99 ? 7.685 -2.097 -4.617 1.00 96.12 99 THR A CA 1
ATOM 792 C C . THR A 1 99 ? 8.405 -0.762 -4.437 1.00 96.12 99 THR A C 1
ATOM 794 O O . THR A 1 99 ? 8.612 -0.328 -3.304 1.00 96.12 99 THR A O 1
ATOM 797 N N . GLN A 1 100 ? 8.776 -0.091 -5.528 1.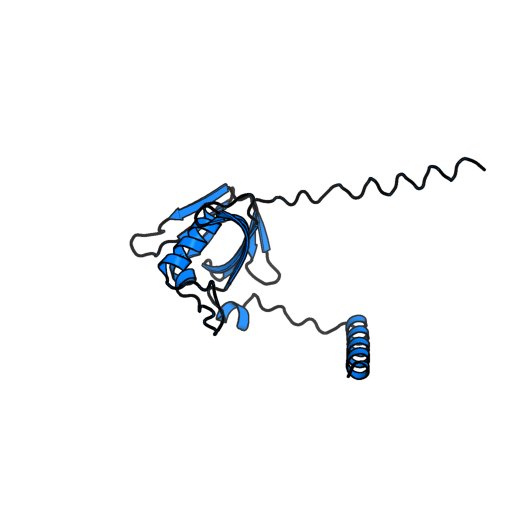00 96.94 100 GLN A N 1
ATOM 798 C CA . GLN A 1 100 ? 9.458 1.199 -5.463 1.00 96.94 100 GLN A CA 1
ATOM 799 C C . GLN A 1 100 ? 8.563 2.273 -4.847 1.00 96.94 100 GLN A C 1
ATOM 801 O O . GLN A 1 100 ? 9.018 2.991 -3.959 1.00 96.94 100 GLN A O 1
ATOM 806 N N . MET A 1 101 ? 7.281 2.321 -5.223 1.00 96.31 101 MET A N 1
ATOM 807 C CA . MET A 1 101 ? 6.302 3.244 -4.648 1.00 96.31 101 MET A CA 1
ATOM 808 C C . MET A 1 101 ? 6.310 3.176 -3.114 1.00 96.31 101 MET A C 1
ATOM 810 O O . MET A 1 101 ? 6.469 4.207 -2.457 1.00 96.31 101 MET A O 1
ATOM 814 N N . PHE A 1 102 ? 6.227 1.965 -2.552 1.00 97.06 102 PHE A N 1
ATOM 815 C CA . PHE A 1 102 ? 6.171 1.741 -1.107 1.00 97.06 102 PHE A CA 1
ATOM 816 C C . PHE A 1 102 ? 7.515 1.814 -0.386 1.00 97.06 102 PHE A C 1
ATOM 818 O O . PHE A 1 102 ? 7.518 2.181 0.787 1.00 97.06 102 PHE A O 1
ATOM 825 N N . LEU A 1 103 ? 8.636 1.442 -1.014 1.00 97.12 103 LEU A N 1
ATOM 826 C CA . LEU A 1 103 ? 9.953 1.433 -0.359 1.00 97.12 103 LEU A CA 1
ATOM 827 C C . LEU A 1 103 ? 10.681 2.778 -0.469 1.00 97.12 103 LEU A C 1
ATOM 829 O O . LEU A 1 103 ? 11.322 3.198 0.494 1.00 97.12 103 LEU A O 1
ATOM 833 N N . ASN A 1 104 ? 10.510 3.497 -1.580 1.00 96.75 104 ASN A N 1
ATOM 834 C CA . ASN A 1 104 ? 11.137 4.803 -1.830 1.00 96.75 104 ASN A CA 1
ATOM 835 C C . ASN A 1 104 ? 10.261 5.986 -1.389 1.00 96.75 104 ASN A C 1
ATOM 837 O O . ASN A 1 104 ? 10.570 7.146 -1.664 1.00 96.75 104 ASN A O 1
ATOM 841 N N . ARG A 1 105 ? 9.159 5.693 -0.698 1.00 93.94 105 ARG A N 1
ATOM 842 C CA . ARG A 1 105 ? 8.215 6.671 -0.164 1.00 93.94 105 ARG A CA 1
ATOM 843 C C . ARG A 1 105 ? 8.870 7.800 0.639 1.00 93.94 105 ARG A C 1
ATOM 845 O O . ARG A 1 105 ? 9.767 7.589 1.462 1.00 93.94 105 ARG A O 1
ATOM 852 N N . ARG A 1 106 ? 8.319 8.992 0.469 1.00 93.12 106 ARG A N 1
ATOM 853 C CA . ARG A 1 106 ? 8.580 10.209 1.231 1.00 93.12 106 ARG A CA 1
ATOM 854 C C . ARG A 1 106 ? 7.241 10.722 1.729 1.00 93.12 106 ARG A C 1
ATOM 856 O O . ARG A 1 106 ? 6.372 11.050 0.925 1.00 93.12 106 ARG A O 1
ATOM 863 N N . ASN A 1 107 ? 7.100 10.78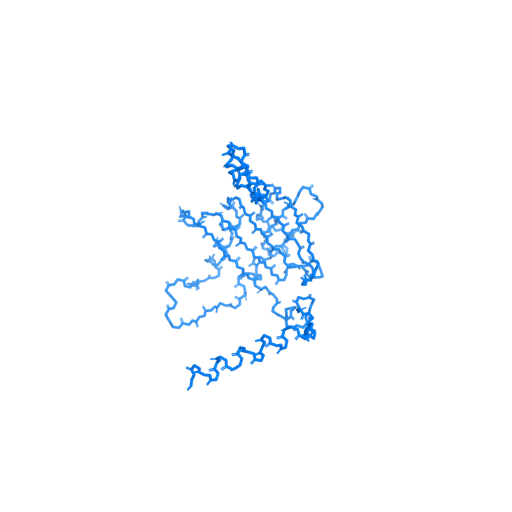1 3.049 1.00 91.06 107 ASN A N 1
ATOM 864 C CA . ASN A 1 107 ? 5.904 11.282 3.719 1.00 91.06 107 ASN A CA 1
ATOM 865 C C . ASN A 1 107 ? 4.596 10.622 3.220 1.00 91.06 107 ASN A C 1
ATOM 867 O O . ASN A 1 107 ? 3.690 11.316 2.761 1.00 91.06 107 ASN A O 1
ATOM 871 N N . PRO A 1 108 ? 4.496 9.277 3.241 1.00 95.25 108 PRO A N 1
ATOM 872 C CA . PRO A 1 108 ? 3.335 8.582 2.702 1.00 95.25 108 PRO A CA 1
ATOM 873 C C . PRO A 1 108 ? 2.105 8.710 3.610 1.00 95.25 108 PRO A C 1
ATOM 875 O O . PRO A 1 108 ? 2.198 8.684 4.835 1.00 95.25 108 PRO A O 1
ATOM 878 N N . ARG A 1 109 ? 0.930 8.742 2.998 1.00 96.44 109 ARG A N 1
ATOM 879 C CA . ARG A 1 109 ? -0.367 8.462 3.610 1.00 96.44 109 ARG A CA 1
ATOM 880 C C . ARG A 1 109 ? -0.887 7.197 2.956 1.00 96.44 109 ARG A C 1
ATOM 882 O O . ARG A 1 109 ? -1.191 7.192 1.766 1.00 96.44 109 ARG A O 1
ATOM 889 N N . ILE A 1 110 ? -0.933 6.116 3.716 1.00 97.00 110 ILE A N 1
ATOM 890 C CA . ILE A 1 110 ? -1.343 4.808 3.221 1.00 97.00 110 ILE A CA 1
ATOM 891 C C . ILE A 1 110 ? -2.636 4.436 3.913 1.00 97.00 110 ILE A C 1
ATOM 893 O O . ILE A 1 110 ? -2.706 4.450 5.133 1.00 97.00 110 ILE A O 1
ATOM 897 N N . THR A 1 111 ? -3.651 4.080 3.148 1.00 97.19 111 THR A N 1
ATOM 898 C CA . THR A 1 111 ? -4.852 3.435 3.661 1.00 97.19 111 THR A CA 1
ATOM 899 C C . THR A 1 111 ? -4.805 1.973 3.261 1.00 97.19 111 THR A C 1
ATOM 901 O O . THR A 1 111 ? -4.539 1.676 2.104 1.00 97.19 111 THR A O 1
ATOM 904 N N . CYS A 1 112 ? -5.043 1.071 4.203 1.00 97.12 112 CYS A N 1
ATOM 905 C CA . CYS A 1 112 ? -5.265 -0.339 3.935 1.00 97.12 112 CYS A CA 1
ATOM 906 C C . CYS A 1 112 ? -6.678 -0.707 4.353 1.00 97.12 112 CYS A C 1
ATOM 908 O O . CYS A 1 112 ? -7.057 -0.514 5.511 1.00 97.12 112 CYS A O 1
ATOM 910 N N . ASP A 1 113 ? -7.419 -1.281 3.423 1.00 96.12 113 ASP A N 1
ATOM 911 C CA . ASP A 1 113 ? -8.720 -1.867 3.676 1.00 96.12 113 ASP A CA 1
ATOM 912 C C . ASP A 1 113 ? -8.498 -3.347 4.015 1.00 96.12 113 ASP A C 1
ATOM 914 O O . ASP A 1 113 ? -7.902 -4.094 3.237 1.00 96.12 113 ASP A O 1
ATOM 918 N N . ILE A 1 114 ? -8.906 -3.751 5.218 1.00 94.12 114 ILE A N 1
ATOM 919 C CA . ILE A 1 114 ? -8.674 -5.079 5.789 1.00 94.12 114 ILE A CA 1
ATOM 920 C C . ILE A 1 114 ? -10.010 -5.777 6.029 1.00 94.12 114 ILE A C 1
ATOM 922 O O . ILE A 1 114 ? -10.913 -5.220 6.650 1.00 94.12 114 ILE A O 1
ATOM 926 N N . THR A 1 115 ? -10.124 -7.028 5.598 1.00 90.88 115 THR A N 1
ATOM 927 C CA . THR A 1 115 ? -11.236 -7.928 5.935 1.00 90.88 115 THR A CA 1
ATOM 928 C C . THR A 1 115 ? -10.675 -9.284 6.317 1.00 90.88 115 THR A C 1
ATOM 930 O O . THR A 1 115 ? -9.711 -9.746 5.720 1.00 90.88 115 THR A O 1
ATOM 933 N N . ASN A 1 116 ? -11.226 -9.902 7.365 1.00 87.00 116 ASN A N 1
ATOM 934 C CA . ASN A 1 116 ? -10.761 -11.198 7.880 1.00 87.00 116 ASN A CA 1
ATOM 935 C C . ASN A 1 116 ? -9.243 -11.262 8.166 1.00 87.00 116 ASN A C 1
ATOM 937 O O . ASN A 1 116 ? -8.634 -12.321 8.097 1.00 87.00 116 ASN A O 1
ATOM 941 N N . GLY A 1 117 ? -8.628 -10.123 8.506 1.00 84.75 117 GLY A N 1
ATOM 942 C CA . GLY A 1 117 ? -7.188 -10.022 8.773 1.00 84.75 117 GLY A CA 1
ATOM 943 C C . GLY A 1 117 ? -6.299 -9.897 7.529 1.00 84.75 117 GLY A C 1
ATOM 944 O O . GLY A 1 117 ? -5.089 -9.739 7.684 1.00 84.75 117 GLY A O 1
ATOM 945 N N . GLU A 1 118 ? -6.870 -9.899 6.324 1.00 90.06 118 GLU A N 1
ATOM 946 C CA . GLU A 1 118 ? -6.150 -9.730 5.060 1.00 90.06 118 GLU A CA 1
ATOM 947 C C . GLU A 1 118 ? -6.419 -8.365 4.424 1.00 90.06 118 GLU A C 1
ATOM 949 O O . GLU A 1 118 ? -7.523 -7.827 4.521 1.00 90.06 118 GLU A O 1
ATOM 954 N N . ALA A 1 119 ? -5.414 -7.804 3.746 1.00 93.12 119 ALA A N 1
ATOM 955 C CA . ALA A 1 119 ? -5.609 -6.610 2.934 1.00 93.12 119 ALA A CA 1
ATOM 956 C C . ALA A 1 119 ? -6.406 -6.961 1.669 1.00 93.12 119 ALA A C 1
ATOM 958 O O . ALA A 1 119 ? -5.968 -7.776 0.855 1.00 93.12 119 ALA A O 1
ATOM 959 N N . VAL A 1 120 ? -7.554 -6.309 1.503 1.00 93.94 120 VAL A N 1
ATOM 960 C CA . VAL A 1 120 ? -8.446 -6.429 0.336 1.00 93.94 120 VAL A CA 1
ATOM 961 C C . VAL A 1 120 ? -8.337 -5.226 -0.597 1.00 93.94 120 VAL A C 1
ATOM 963 O O . VAL A 1 120 ? -8.816 -5.254 -1.728 1.00 93.94 120 VAL A O 1
ATOM 966 N N . GLY A 1 121 ? -7.682 -4.160 -0.147 1.00 94.62 121 GLY A N 1
ATOM 967 C CA . GLY A 1 121 ? -7.338 -3.010 -0.966 1.00 94.62 121 GLY A CA 1
ATOM 968 C C . GLY A 1 121 ? -6.394 -2.067 -0.240 1.00 94.62 121 GLY A C 1
ATOM 969 O O . GLY A 1 121 ? -6.170 -2.180 0.970 1.00 94.62 121 GLY A O 1
ATOM 970 N N . PHE A 1 122 ? -5.821 -1.136 -0.989 1.00 96.44 122 PHE A N 1
ATOM 971 C CA . PHE A 1 122 ? -5.050 -0.045 -0.419 1.00 96.44 122 PHE A CA 1
ATOM 972 C C . PHE A 1 122 ? -5.179 1.229 -1.246 1.00 96.44 122 PHE A C 1
ATOM 974 O O . PHE A 1 122 ? -5.514 1.201 -2.428 1.00 96.44 122 PHE A O 1
ATOM 981 N N . ASN A 1 123 ? -4.826 2.347 -0.624 1.00 96.62 123 ASN A N 1
ATOM 982 C CA . ASN A 1 123 ? -4.580 3.623 -1.276 1.00 96.62 123 ASN A CA 1
ATOM 983 C C . ASN A 1 123 ? -3.269 4.207 -0.743 1.00 96.62 123 ASN A C 1
ATOM 985 O O . ASN A 1 123 ? -3.025 4.198 0.461 1.00 96.62 123 ASN A O 1
ATOM 989 N N . PHE A 1 124 ? -2.417 4.694 -1.629 1.00 95.94 124 PHE A N 1
ATOM 990 C CA . PHE A 1 124 ? -1.165 5.362 -1.332 1.00 95.94 124 PHE A CA 1
ATOM 991 C C . PHE A 1 124 ? -1.223 6.786 -1.874 1.00 95.94 124 PHE A C 1
ATOM 993 O O . PHE A 1 124 ? -1.421 6.986 -3.069 1.00 95.94 124 PHE A O 1
ATOM 1000 N N . ILE A 1 125 ? -0.955 7.764 -1.014 1.00 95.75 125 ILE A N 1
ATOM 1001 C CA . ILE A 1 125 ? -0.725 9.153 -1.403 1.00 95.75 125 ILE A CA 1
ATOM 1002 C C . ILE A 1 125 ? 0.616 9.594 -0.826 1.00 95.75 125 ILE A C 1
ATOM 1004 O O . ILE A 1 125 ? 0.830 9.503 0.380 1.00 95.75 125 ILE A O 1
ATOM 1008 N N . GLY A 1 126 ? 1.527 10.099 -1.648 1.00 93.44 126 GLY A N 1
ATOM 1009 C CA . GLY A 1 126 ? 2.786 10.646 -1.148 1.00 93.44 126 GLY A CA 1
ATOM 1010 C C . GLY A 1 126 ? 3.837 10.846 -2.224 1.00 93.44 126 GLY A C 1
ATOM 1011 O O . GLY A 1 126 ? 3.644 10.506 -3.390 1.00 93.44 126 GLY A O 1
ATOM 1012 N N . GLY A 1 127 ? 4.981 11.394 -1.821 1.00 93.62 127 GLY A N 1
ATOM 1013 C CA . GLY A 1 127 ? 6.157 11.433 -2.682 1.00 93.62 127 GLY A CA 1
ATOM 1014 C C . GLY A 1 127 ? 6.816 10.062 -2.756 1.00 93.62 127 GLY A C 1
ATOM 1015 O O . GLY A 1 127 ? 6.826 9.315 -1.781 1.00 93.62 127 GLY A O 1
ATOM 1016 N N . THR A 1 128 ? 7.398 9.718 -3.894 1.00 95.31 128 THR A N 1
ATOM 1017 C CA . THR A 1 128 ? 8.215 8.511 -4.048 1.00 95.31 128 THR A CA 1
ATOM 1018 C C . THR A 1 128 ? 9.194 8.676 -5.211 1.00 95.31 128 THR A C 1
ATOM 1020 O O . THR A 1 128 ? 9.158 9.678 -5.928 1.00 95.31 128 THR A O 1
ATOM 1023 N N . THR A 1 129 ? 10.088 7.710 -5.387 1.00 95.75 129 THR A N 1
ATOM 1024 C CA . THR A 1 129 ? 10.997 7.635 -6.533 1.00 95.75 129 THR A CA 1
ATOM 1025 C C . THR A 1 129 ? 10.767 6.312 -7.245 1.00 95.75 129 THR A C 1
ATOM 1027 O O . THR A 1 129 ? 10.928 5.255 -6.636 1.00 95.75 129 THR A O 1
ATOM 1030 N N . ILE A 1 130 ? 10.394 6.372 -8.522 1.00 92.88 130 ILE A N 1
ATOM 1031 C CA . ILE A 1 130 ? 10.113 5.200 -9.358 1.00 92.88 130 ILE A CA 1
ATOM 1032 C C . ILE A 1 130 ? 10.983 5.304 -10.606 1.00 92.88 130 ILE A C 1
ATOM 1034 O O . ILE A 1 130 ? 10.943 6.314 -11.304 1.00 92.88 130 ILE A O 1
ATOM 1038 N N . ASN A 1 131 ? 11.795 4.278 -10.858 1.00 93.00 131 ASN A N 1
ATOM 1039 C CA . ASN A 1 131 ? 12.775 4.215 -11.946 1.00 93.00 131 ASN A CA 1
ATOM 1040 C C . ASN A 1 131 ? 13.718 5.435 -11.972 1.00 93.00 131 ASN A C 1
ATOM 1042 O O . ASN A 1 131 ? 14.057 5.957 -13.025 1.00 93.00 131 ASN A O 1
ATOM 1046 N N . GLY A 1 132 ? 14.128 5.905 -10.788 1.00 93.12 132 GLY A N 1
ATOM 1047 C CA . GLY A 1 132 ? 15.021 7.060 -10.626 1.00 93.12 132 GLY A CA 1
ATOM 1048 C C . GLY A 1 132 ? 14.329 8.428 -10.676 1.00 93.12 132 GLY A C 1
ATOM 1049 O O . GLY A 1 132 ? 14.936 9.428 -10.300 1.00 93.12 132 GLY A O 1
ATOM 1050 N N . GLU A 1 133 ? 13.050 8.489 -11.045 1.00 94.88 133 GLU A N 1
ATOM 1051 C CA . GLU A 1 133 ? 12.297 9.738 -11.146 1.00 94.88 133 GLU A CA 1
ATOM 1052 C C . GLU A 1 133 ? 11.476 9.999 -9.883 1.00 94.88 133 GLU A C 1
ATOM 1054 O O . GLU A 1 133 ? 10.710 9.146 -9.429 1.00 94.88 133 GLU A O 1
ATOM 1059 N N . SER A 1 134 ? 11.611 11.197 -9.311 1.00 94.88 134 SER A N 1
ATOM 1060 C CA . SER A 1 134 ? 10.788 11.618 -8.173 1.00 94.88 134 SER A CA 1
ATOM 1061 C C . SER A 1 134 ? 9.397 12.033 -8.641 1.00 94.88 134 SER A C 1
ATOM 1063 O O . SER A 1 134 ? 9.271 12.872 -9.530 1.00 94.88 134 SER A O 1
ATOM 1065 N N . LYS A 1 135 ? 8.355 11.466 -8.030 1.00 92.25 135 LYS A N 1
ATOM 1066 C CA . LYS A 1 135 ? 6.951 11.716 -8.383 1.00 92.25 135 LYS A CA 1
ATOM 1067 C C . LYS A 1 135 ? 6.108 11.867 -7.121 1.00 92.25 135 LYS A C 1
ATOM 1069 O O . LYS A 1 135 ? 6.383 11.231 -6.104 1.00 92.25 135 LYS A O 1
ATOM 1074 N N . LEU A 1 136 ? 5.071 12.696 -7.197 1.00 91.81 136 LEU A N 1
ATOM 1075 C CA . LEU A 1 136 ? 3.944 12.626 -6.270 1.00 91.81 136 LEU A CA 1
ATOM 1076 C C . LEU A 1 136 ? 2.959 11.609 -6.840 1.00 91.81 136 LEU A C 1
ATOM 1078 O O . LEU A 1 136 ? 2.551 11.725 -7.993 1.00 91.81 136 LEU A O 1
ATOM 1082 N N . VAL A 1 137 ? 2.622 10.595 -6.052 1.00 91.38 137 VAL A N 1
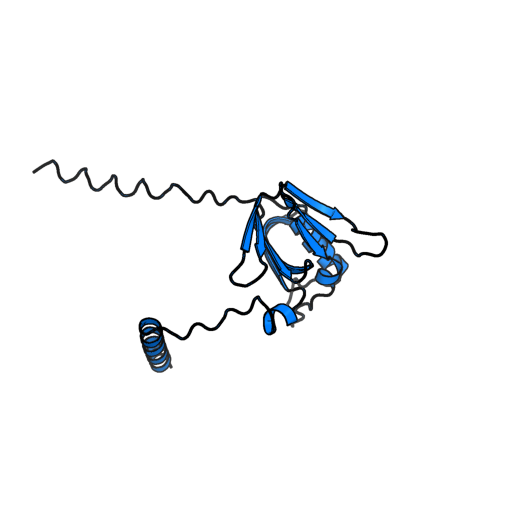ATOM 1083 C CA . VAL A 1 137 ? 1.764 9.486 -6.469 1.00 91.38 137 VAL A CA 1
ATOM 1084 C C . VAL A 1 137 ? 0.515 9.477 -5.603 1.00 91.38 137 VAL A C 1
ATOM 1086 O O . VAL A 1 137 ? 0.605 9.585 -4.383 1.00 91.38 137 VAL A O 1
ATOM 1089 N N . SER A 1 138 ? -0.634 9.329 -6.258 1.00 92.62 138 SER A N 1
ATOM 1090 C CA . SER A 1 138 ? -1.912 8.942 -5.664 1.00 92.62 138 SER A CA 1
ATOM 1091 C C . SER A 1 138 ? -2.357 7.681 -6.396 1.00 92.62 138 SER A C 1
ATOM 1093 O O . SER A 1 138 ? -2.689 7.747 -7.578 1.00 92.62 138 SER A O 1
ATOM 1095 N N . SER A 1 139 ? -2.251 6.523 -5.750 1.00 91.50 139 SER A N 1
ATOM 1096 C CA . SER A 1 139 ? -2.503 5.222 -6.371 1.00 91.50 139 SER A CA 1
ATOM 1097 C C . SER A 1 139 ? -3.234 4.313 -5.401 1.00 91.50 139 SER A C 1
ATOM 1099 O O . SER A 1 139 ? -2.776 4.095 -4.281 1.00 91.50 139 SER A O 1
ATOM 1101 N N . GLY A 1 140 ? -4.365 3.771 -5.837 1.00 91.50 140 GLY A N 1
ATOM 1102 C CA . GLY A 1 140 ? -5.127 2.789 -5.084 1.00 91.50 140 GLY A CA 1
ATOM 1103 C C . GLY A 1 140 ? -5.361 1.533 -5.900 1.00 91.50 140 GLY A C 1
ATOM 1104 O O . GLY A 1 140 ? -5.426 1.585 -7.127 1.00 91.50 140 GLY A O 1
ATOM 1105 N N . LEU A 1 141 ? -5.476 0.406 -5.207 1.00 92.25 141 LEU A N 1
ATOM 1106 C CA . LEU A 1 141 ? -5.766 -0.879 -5.821 1.00 92.25 141 LEU A CA 1
ATOM 1107 C C . LEU A 1 141 ? -6.739 -1.662 -4.946 1.00 92.25 141 LEU A C 1
ATOM 1109 O O . LEU A 1 141 ? -6.529 -1.800 -3.739 1.00 92.25 141 LEU A O 1
ATOM 1113 N N . VAL A 1 142 ? -7.788 -2.187 -5.572 1.00 91.12 142 VAL A N 1
ATOM 1114 C CA . VAL A 1 142 ? -8.699 -3.157 -4.963 1.00 91.12 142 VAL A CA 1
ATOM 1115 C C . VAL A 1 142 ? -8.192 -4.543 -5.333 1.00 91.12 142 VAL A C 1
ATOM 1117 O O . VAL A 1 142 ? -8.163 -4.896 -6.507 1.00 91.12 142 VAL A O 1
ATOM 1120 N N . LEU A 1 143 ? -7.773 -5.308 -4.330 1.00 89.88 143 LEU A N 1
ATOM 1121 C CA . LEU A 1 143 ? -7.223 -6.654 -4.503 1.00 89.88 143 LEU A CA 1
ATOM 1122 C C . LEU A 1 143 ? -8.325 -7.717 -4.541 1.00 89.88 143 LEU A C 1
ATOM 1124 O O . LEU A 1 143 ? -8.129 -8.785 -5.112 1.00 89.88 143 LEU A O 1
ATOM 1128 N N . GLU A 1 144 ? -9.472 -7.433 -3.920 1.00 85.62 144 GLU A N 1
ATOM 1129 C CA . GLU A 1 144 ? -10.613 -8.344 -3.863 1.00 85.62 144 GLU A CA 1
ATOM 1130 C C . GLU A 1 144 ? -11.927 -7.587 -4.081 1.00 85.62 144 GLU A C 1
ATOM 1132 O O . GLU A 1 144 ? -12.538 -7.064 -3.150 1.00 85.62 144 GLU A O 1
ATOM 1137 N N . SER A 1 145 ? -12.364 -7.510 -5.340 1.00 78.69 145 SER A N 1
ATOM 1138 C CA . SER A 1 145 ? -13.533 -6.713 -5.737 1.00 78.69 145 SER A CA 1
ATOM 1139 C C . SER A 1 145 ? -14.844 -7.184 -5.100 1.00 78.69 145 SER A C 1
ATOM 1141 O O . SER A 1 145 ? -15.678 -6.346 -4.770 1.00 78.69 145 SER A O 1
ATOM 1143 N N . ALA A 1 146 ? -15.001 -8.491 -4.860 1.00 74.44 146 ALA A N 1
ATOM 1144 C CA . ALA A 1 146 ? -16.204 -9.062 -4.243 1.00 74.44 146 ALA A CA 1
ATOM 1145 C C . ALA A 1 146 ? -16.483 -8.488 -2.838 1.00 74.44 146 ALA A C 1
ATOM 1147 O O . ALA A 1 146 ? -17.626 -8.270 -2.446 1.00 74.44 146 ALA A O 1
ATOM 1148 N N . VAL A 1 147 ? -15.427 -8.167 -2.082 1.00 77.88 147 VAL A N 1
ATOM 1149 C CA . VAL A 1 147 ? -15.549 -7.581 -0.736 1.00 77.88 147 VAL A CA 1
ATOM 1150 C C . VAL A 1 147 ? -16.105 -6.151 -0.783 1.00 77.88 147 VAL A C 1
ATOM 1152 O O . VAL A 1 147 ? -16.704 -5.685 0.188 1.00 77.88 147 VAL A O 1
ATOM 1155 N N . TYR A 1 148 ? -15.945 -5.456 -1.911 1.00 74.00 148 TYR A N 1
ATOM 1156 C CA . TYR A 1 148 ? -16.494 -4.117 -2.113 1.00 74.00 148 TYR A CA 1
ATOM 1157 C C . TYR A 1 148 ? -17.918 -4.134 -2.670 1.00 74.00 148 TYR A C 1
ATOM 1159 O O . TYR A 1 148 ? -18.683 -3.236 -2.325 1.00 74.00 148 TYR A O 1
ATOM 1167 N N . SER A 1 149 ? -18.286 -5.128 -3.489 1.00 73.94 149 SER A N 1
ATOM 1168 C CA . SER A 1 149 ? -19.651 -5.260 -4.021 1.00 73.94 149 SER A CA 1
ATOM 1169 C C . SER A 1 149 ? -20.643 -5.774 -2.983 1.00 73.94 149 SER A C 1
ATOM 1171 O O . SER A 1 149 ? -21.760 -5.273 -2.918 1.00 73.94 149 SER A O 1
ATOM 1173 N N . ASP A 1 150 ? -20.228 -6.726 -2.145 1.00 71.94 150 ASP A N 1
ATOM 1174 C CA . ASP A 1 150 ? -21.152 -7.480 -1.285 1.00 71.94 150 ASP A CA 1
ATOM 1175 C C . ASP A 1 150 ? -20.803 -7.389 0.213 1.00 71.94 150 ASP A C 1
ATOM 1177 O O . ASP A 1 150 ? -21.414 -8.057 1.050 1.00 71.94 150 ASP A O 1
ATOM 1181 N N . GLY A 1 151 ? -19.794 -6.587 0.572 1.00 74.44 151 GLY A N 1
ATOM 1182 C CA . GLY A 1 151 ? -19.158 -6.625 1.891 1.00 74.44 151 GLY A CA 1
ATOM 1183 C C . GLY A 1 151 ? -19.198 -5.320 2.710 1.00 74.44 151 GLY A C 1
ATOM 1184 O O . GLY A 1 151 ? -19.957 -4.393 2.427 1.00 74.44 151 GLY A O 1
ATOM 1185 N N . PRO A 1 152 ? -18.372 -5.223 3.774 1.00 79.69 152 PRO A N 1
ATOM 1186 C CA . PRO A 1 152 ? -18.436 -4.172 4.802 1.00 79.69 152 PRO A CA 1
ATOM 1187 C C . PRO A 1 152 ? -18.009 -2.777 4.319 1.00 79.69 152 PRO A C 1
ATOM 1189 O O . PRO A 1 152 ? -18.041 -1.816 5.094 1.00 79.69 152 PRO A O 1
ATOM 1192 N N . PHE A 1 153 ? -17.576 -2.658 3.066 1.00 82.00 153 PHE A N 1
ATOM 1193 C CA . PHE A 1 153 ? -17.176 -1.392 2.458 1.00 82.00 153 PHE A CA 1
ATOM 1194 C C . PHE A 1 153 ? -18.282 -0.738 1.635 1.00 82.00 153 PHE A C 1
ATOM 1196 O O . PHE A 1 153 ? -18.107 0.414 1.236 1.00 82.00 153 PHE A O 1
ATOM 1203 N N . LEU A 1 154 ? -19.426 -1.407 1.449 1.00 80.50 154 LEU A N 1
ATOM 1204 C CA . LEU A 1 154 ? -20.608 -0.754 0.910 1.00 80.50 154 LEU A CA 1
ATOM 1205 C C . LEU A 1 154 ? -21.074 0.318 1.906 1.00 80.50 154 LEU A C 1
ATOM 1207 O O . LEU A 1 154 ? -21.222 0.065 3.109 1.00 80.50 154 LEU A O 1
ATOM 1211 N N . HIS A 1 155 ? -21.272 1.540 1.426 1.00 70.19 155 HIS A N 1
ATOM 1212 C CA . HIS A 1 155 ? -21.936 2.554 2.231 1.00 70.19 155 HIS A CA 1
ATOM 1213 C C . HIS A 1 155 ? -23.407 2.152 2.356 1.00 70.19 155 HIS A C 1
ATOM 1215 O O . HIS A 1 155 ? -24.051 1.858 1.350 1.00 70.19 155 HIS A O 1
ATOM 1221 N N . LYS A 1 156 ? -23.943 2.093 3.579 1.00 68.12 156 LYS A N 1
ATOM 1222 C CA . LYS A 1 156 ? -25.383 1.877 3.746 1.00 68.12 156 LYS A CA 1
ATOM 1223 C C . LYS A 1 156 ? -26.095 3.076 3.145 1.00 68.12 156 LYS A C 1
ATOM 1225 O O . LYS A 1 156 ? -25.850 4.191 3.593 1.00 68.12 156 LYS A O 1
ATOM 1230 N N . GLU A 1 157 ? -26.971 2.849 2.171 1.00 70.62 157 GLU A N 1
ATOM 1231 C CA . GLU A 1 157 ? -27.813 3.914 1.636 1.00 70.62 157 GLU A CA 1
ATOM 1232 C C . GLU A 1 157 ? -28.612 4.552 2.778 1.00 70.62 157 GLU A C 1
ATOM 1234 O O . GLU A 1 157 ? -29.537 3.965 3.351 1.00 70.62 157 GLU A O 1
ATOM 1239 N N . THR A 1 158 ? -28.227 5.767 3.153 1.00 69.69 158 THR A N 1
ATOM 1240 C CA . THR A 1 158 ? -29.032 6.616 4.017 1.00 69.69 158 THR A CA 1
ATOM 1241 C C . THR A 1 158 ? -30.184 7.153 3.190 1.00 69.69 158 THR A C 1
ATOM 1243 O O . THR A 1 158 ? -29.974 7.764 2.146 1.00 69.69 158 THR A O 1
ATOM 1246 N N . LYS A 1 159 ? -31.421 6.926 3.649 1.00 79.31 159 LYS A N 1
ATOM 1247 C CA . LYS A 1 159 ? -32.598 7.498 2.987 1.00 79.31 159 LYS A CA 1
ATOM 1248 C C . LYS A 1 159 ? -32.435 9.020 2.902 1.00 79.31 159 LYS A C 1
ATOM 1250 O O . LYS A 1 159 ? -32.177 9.622 3.948 1.00 79.31 159 LYS A O 1
ATOM 1255 N N . PRO A 1 160 ? -32.651 9.629 1.723 1.00 76.00 160 PRO A N 1
ATOM 1256 C CA . PRO A 1 160 ? -32.422 11.051 1.536 1.00 76.00 160 PRO A CA 1
ATOM 1257 C C . PRO A 1 160 ? -33.313 11.848 2.482 1.00 76.00 160 PRO A C 1
ATOM 1259 O O . PRO A 1 160 ? -34.529 11.595 2.582 1.00 76.00 160 PRO A O 1
ATOM 1262 N N . ASN A 1 161 ? -32.693 12.775 3.204 1.00 83.25 161 ASN A N 1
ATOM 1263 C CA . ASN A 1 161 ? -33.378 13.655 4.139 1.00 83.25 161 ASN A CA 1
ATOM 1264 C C . ASN A 1 161 ? -34.197 14.728 3.387 1.00 83.25 161 ASN A C 1
ATOM 1266 O O . ASN A 1 161 ? -34.141 14.844 2.164 1.00 83.25 161 ASN A O 1
ATOM 1270 N N . ALA A 1 162 ? -35.018 15.499 4.107 1.00 83.25 162 ALA A N 1
ATOM 1271 C CA . ALA A 1 162 ? -35.925 16.467 3.480 1.00 83.25 162 ALA A CA 1
ATOM 1272 C C . ALA A 1 162 ? -35.198 17.562 2.674 1.00 83.25 162 ALA A C 1
ATOM 1274 O O . ALA A 1 162 ? -35.756 18.058 1.700 1.00 83.25 162 ALA A O 1
ATOM 1275 N N . LEU A 1 163 ? -33.969 17.917 3.062 1.00 77.06 163 LEU A N 1
ATOM 1276 C CA . LEU A 1 163 ? -33.149 18.895 2.351 1.00 77.06 163 LEU A CA 1
ATOM 1277 C C . LEU A 1 163 ? -32.516 18.279 1.099 1.00 77.06 163 LEU A C 1
ATOM 1279 O O . LEU A 1 163 ? -32.568 18.892 0.041 1.00 77.06 163 LEU A O 1
ATOM 1283 N N . GLU A 1 164 ? -31.987 17.058 1.196 1.00 78.25 164 GLU A N 1
ATOM 1284 C CA . GLU A 1 164 ? -31.418 16.317 0.059 1.00 78.25 164 GLU A CA 1
ATOM 1285 C C . GLU A 1 164 ? -32.453 16.086 -1.040 1.00 78.25 164 GLU A C 1
ATOM 1287 O O . GLU A 1 164 ? -32.179 16.365 -2.196 1.00 78.25 164 GLU A O 1
ATOM 1292 N N . ARG A 1 165 ? -33.688 15.710 -0.686 1.00 81.81 165 ARG A N 1
ATOM 1293 C CA . ARG A 1 165 ? -34.777 15.575 -1.672 1.00 81.81 165 ARG A CA 1
ATOM 1294 C C . ARG A 1 165 ? -35.102 16.881 -2.393 1.00 81.81 165 ARG A C 1
ATOM 1296 O O . ARG A 1 165 ? -35.530 16.859 -3.541 1.00 81.81 165 ARG A O 1
ATOM 1303 N N . LEU A 1 166 ? -34.958 18.009 -1.699 1.00 82.62 166 LEU A N 1
ATOM 1304 C CA . LEU A 1 166 ? -35.214 19.329 -2.265 1.00 82.62 166 LEU A CA 1
ATOM 1305 C C . LEU A 1 166 ? -34.073 19.730 -3.209 1.00 82.62 166 LEU A C 1
ATOM 1307 O O . LEU A 1 166 ? -34.340 20.241 -4.292 1.00 82.62 166 LEU A O 1
ATOM 1311 N N . LEU A 1 167 ? -32.827 19.432 -2.823 1.00 80.19 167 LEU A N 1
ATOM 1312 C CA . LEU A 1 167 ? -31.638 19.645 -3.646 1.00 80.19 167 LEU A CA 1
ATOM 1313 C C . LEU A 1 167 ? -31.644 18.770 -4.906 1.00 80.19 167 LEU A C 1
ATOM 1315 O O . LEU A 1 167 ? -31.427 19.307 -5.991 1.00 80.19 167 LEU A O 1
ATOM 1319 N N . ASP A 1 168 ? -31.970 17.483 -4.786 1.00 76.25 168 ASP A N 1
ATOM 1320 C CA . ASP A 1 168 ? -32.099 16.571 -5.930 1.00 76.25 168 ASP A CA 1
ATOM 1321 C C . ASP A 1 168 ? -33.215 17.034 -6.874 1.00 76.25 168 ASP A C 1
ATOM 1323 O O . ASP A 1 168 ? -33.004 17.130 -8.077 1.00 76.25 168 ASP A O 1
ATOM 1327 N N . GLY A 1 169 ? -34.366 17.457 -6.337 1.00 76.56 169 GLY A N 1
ATOM 1328 C CA . GLY A 1 169 ? -35.447 18.018 -7.154 1.00 76.56 169 GLY A CA 1
ATOM 1329 C C . GLY A 1 169 ? -35.047 19.291 -7.911 1.00 76.56 169 GLY A C 1
ATOM 1330 O O . GLY A 1 169 ? -35.486 19.503 -9.040 1.00 76.56 169 GLY A O 1
ATOM 1331 N N . THR A 1 170 ? -34.191 20.142 -7.331 1.00 73.56 170 THR A N 1
ATOM 1332 C CA . THR A 1 170 ? -33.619 21.292 -8.055 1.00 73.56 170 THR A CA 1
ATOM 1333 C C . THR A 1 170 ? -32.525 20.901 -9.044 1.00 73.56 170 THR A C 1
ATOM 1335 O O . THR A 1 170 ? -32.392 21.566 -10.069 1.00 73.56 170 THR A O 1
ATOM 1338 N N . ALA A 1 171 ? -31.752 19.852 -8.763 1.00 72.38 171 ALA A N 1
ATOM 1339 C CA . ALA A 1 171 ? -30.728 19.344 -9.668 1.00 72.38 171 ALA A CA 1
ATOM 1340 C C . ALA A 1 171 ? -31.360 18.740 -10.930 1.00 72.38 171 ALA A C 1
ATOM 1342 O O . ALA A 1 171 ? -30.922 19.074 -12.028 1.00 72.38 171 ALA A O 1
ATOM 1343 N N . ASP A 1 172 ? -32.434 17.961 -10.785 1.00 74.44 172 ASP A N 1
ATOM 1344 C CA . ASP A 1 172 ? -33.206 17.418 -11.909 1.00 74.44 172 ASP A CA 1
ATOM 1345 C C . ASP A 1 172 ? -33.812 18.539 -12.764 1.00 74.44 172 ASP A C 1
ATOM 1347 O O . ASP A 1 172 ? -33.673 18.531 -13.982 1.00 74.44 172 ASP A O 1
ATOM 1351 N N . LEU A 1 173 ? -34.381 19.578 -12.139 1.00 69.56 173 LEU A N 1
ATOM 1352 C CA . LEU A 1 173 ? -34.895 20.752 -12.860 1.00 69.56 173 LEU A CA 1
ATOM 1353 C C . LEU A 1 173 ? -33.807 21.524 -13.620 1.00 69.56 173 LEU A C 1
ATOM 1355 O O . LEU A 1 173 ? -34.073 22.076 -14.686 1.00 69.56 173 LEU A O 1
ATOM 1359 N N . LEU A 1 174 ? -32.594 21.607 -13.068 1.00 65.12 174 LEU A N 1
ATOM 1360 C CA . LEU A 1 174 ? -31.464 22.260 -13.730 1.00 65.12 174 LEU A CA 1
ATOM 1361 C C . LEU A 1 174 ? -30.916 21.421 -14.885 1.00 65.12 174 LEU A C 1
ATOM 1363 O O . LEU A 1 174 ? -30.500 21.991 -15.891 1.00 65.12 174 LEU A O 1
ATOM 1367 N N . LEU A 1 175 ? -30.916 20.097 -14.748 1.00 71.44 175 LEU A N 1
ATOM 1368 C CA . LEU A 1 175 ? -30.509 19.179 -15.807 1.00 71.44 175 LEU A CA 1
ATOM 1369 C C . LEU A 1 175 ? -31.530 19.171 -16.949 1.00 71.44 175 LEU A C 1
ATOM 1371 O O . LEU A 1 175 ? -31.128 19.320 -18.098 1.00 71.44 175 LEU A O 1
ATOM 1375 N N . ASP A 1 176 ? -32.826 19.124 -16.644 1.00 71.19 176 ASP A N 1
ATOM 1376 C CA . ASP A 1 176 ? -33.902 19.205 -17.641 1.00 71.19 176 ASP A CA 1
ATOM 1377 C C . ASP A 1 176 ? -33.954 20.561 -18.361 1.00 71.19 176 ASP A C 1
ATOM 1379 O O . ASP A 1 176 ? -34.423 20.640 -19.489 1.00 71.19 176 ASP A O 1
ATOM 1383 N N . ALA A 1 177 ? -33.485 21.644 -17.733 1.00 64.38 177 ALA A N 1
ATOM 1384 C CA . ALA A 1 177 ? -33.394 22.961 -18.368 1.00 64.38 177 ALA A CA 1
ATOM 1385 C C . ALA A 1 177 ? -32.101 23.165 -19.182 1.00 64.38 177 ALA A C 1
ATOM 1387 O O . ALA A 1 177 ? -32.003 24.131 -19.945 1.00 64.38 177 ALA A O 1
ATOM 1388 N N . ALA A 1 178 ? -31.091 22.314 -18.982 1.00 60.28 178 ALA A N 1
ATOM 1389 C CA . ALA A 1 178 ? -29.802 22.381 -19.669 1.00 60.28 178 ALA A CA 1
ATOM 1390 C C . ALA A 1 178 ? -29.745 21.525 -20.951 1.00 60.28 178 ALA A C 1
ATOM 1392 O O . ALA A 1 178 ? -28.792 21.677 -21.722 1.00 60.28 178 ALA A O 1
ATOM 1393 N N . PHE A 1 179 ? -30.747 20.671 -21.184 1.00 47.41 179 PHE A N 1
ATOM 1394 C CA . PHE A 1 179 ? -30.926 19.836 -22.379 1.00 47.41 179 PHE A CA 1
ATOM 1395 C C . PHE A 1 179 ? -32.269 20.118 -23.068 1.00 47.41 179 PHE A C 1
ATOM 1397 O O . PHE A 1 179 ? -32.397 19.724 -24.251 1.00 47.41 179 PHE A O 1
#

Sequence (179 aa):
MRLIKTLLIFQFVFFGLADETEMNTLTIRTSSEKSKTYKIKKIVKTRLSADSGRVIVIETYGKDKCVIPLDKVVNTPRPNYEGCTHCFADDAEVENYYTQMFLNRRNPRITCDITNGEAVGFNFIGGTTINGESKLVSSGLVLESAVYSDGPFLHKETKPNALERLLDGTADLLLDAAF

Radius of gyration: 22.51 Å; chains: 1; bounding box: 51×79×45 Å

Foldseek 3Di:
DPPPVPPPPVPPPPPPPDDPVQLQKEWEAAFQPDIDIFGFPDWDWDAPDPPAAIWIWTDGPDPDIAIHHLVLQLPADWDDDPPPPDTDPHSVSRSLQVVQCRHQFDSKYKYFHDYPRHTQKMWIFGWTAHPNDIDTDTDMDGSHVCCCVPHRHDDPDDDQDPVRVVVVVVVVVVVVVVD

Secondary structure (DSSP, 8-state):
--SSSSSSSTTSSSS-SS----SSEEEEESSSS-EEEEEEEEEEEEESSTTSPEEEEEEESSS-EEEEEHHHHHHSPPP--TT-TT---SHHHHHHHHHHHHHS-EEEEEEEEEETTEEEEEEEEEEEEETTEEEEEEEEEES-HHHHHSSTTSPP-PPPPHHHHHHHHHHHHHHHHH-